Protein AF-A0A4W6CMM7-F1 (afdb_monomer)

Foldseek 3Di:
DPPVVVVVVVVVVQVVCQVVLHQQPDWDDDPNDIGRHHLVVVLVVDVVSVCVPVVVQQQPQPQADPPPRDTDSDPVVSVVVCCVVVPDQPFDCDPVVNDTDGD

Secondary structure (DSSP, 8-state):
--HHHHHHHHHHHHHHHHHTTTT--EEEEETTEEEEE-HHHHHHH-HHHHHHHTSHHHHS--EE-TTT--EESSHHHHHHHHHHHH----EEEETTTTEEEE-

InterPro domains:
  IPR000210 BTB/POZ domain [PF00651] (14-58)
  IPR000210 BTB/POZ domain [PS50097] (24-53)
  IPR011333 SKP1/BTB/POZ domain superfamily [G3DSA:3.30.710.10] (1-88)
  IPR011333 SKP1/BTB/POZ domain superfamily [SSF54695] (2-61)
  IPR013087 Zinc finger C2H2-type [PF00096] (63-85)
  IPR013087 Zinc finger C2H2-type [PS00028] (65-85)
  IPR013087 Zinc finger C2H2-type [PS50157] (63-90)
  IPR013087 Zinc finger C2H2-type [SM00355] (63-85)
  IPR036236 Zinc finger C2H2 superfamily [SSF57667] (47-92)
  IPR050457 Zinc finger and BTB domain-containing [PTHR46105] (1-55)

Radius of gyration: 24.43 Å; Cα contacts (8 Å, |Δi|>4): 107; chains: 1; bounding box: 45×39×65 Å

Mean predicted aligned error: 13.53 Å

Organism: Lates calcarifer (NCBI:txid8187)

Nearest PDB structures (foldseek):
  2q81-assembly1_B  TM=8.363E-01  e=5.684E-05  Homo sapiens
  7t58-assembly1_B  TM=5.984E-01  e=1.097E-05  Homo sapiens
  7azx-assembly1_A  TM=5.760E-01  e=1.898E-05  Homo sapiens
  2q81-assembly1_A  TM=5.531E-01  e=1.655E-05  Homo sapiens
  7t58-assembly1_A  TM=5.750E-01  e=6.519E-05  Homo sapiens

pLDDT: mean 80.24, std 12.68, range [49.72, 94.88]

Solvent-accessible surface area (backbone atoms only — not comparable to full-atom values): 6177 Å² total; per-residue (Å²): 144,61,71,76,56,53,58,51,53,52,52,52,52,51,50,53,34,40,77,74,53,53,79,39,80,40,71,51,72,60,86,96,45,77,39,68,33,41,57,69,61,48,24,74,78,30,72,68,41,28,35,58,69,73,40,41,79,63,54,39,55,79,38,60,38,91,88,78,65,53,63,23,47,47,68,66,60,41,57,57,55,47,39,79,76,67,49,80,76,51,61,45,78,38,86,90,70,81,43,78,42,77,101

Sequence (103 aa):
MELANHGLILLQQLNAQREFGFLCDCTVAIGDVFFKAHKAVLAAFSNYFRMLFIHQDRYKRNYECSTCGRKFIQKSHWREHMYIHTGKPFKCYDPSLQSFALC

Structure (mmCIF, N/CA/C/O backbone):
data_AF-A0A4W6CMM7-F1
#
_entry.id   AF-A0A4W6CMM7-F1
#
loop_
_atom_site.group_PDB
_atom_site.id
_atom_site.type_symbol
_atom_site.label_atom_id
_atom_site.label_alt_id
_atom_site.label_comp_id
_atom_site.label_asym_id
_atom_site.label_entity_id
_atom_site.label_seq_id
_atom_site.pdbx_PDB_ins_code
_atom_site.Cartn_x
_atom_site.Cartn_y
_atom_site.Cartn_z
_atom_site.occupancy
_atom_site.B_iso_or_equiv
_atom_site.auth_seq_id
_atom_site.auth_comp_id
_atom_site.auth_asym_id
_atom_site.auth_atom_id
_atom_site.pdbx_PDB_model_num
ATOM 1 N N . MET A 1 1 ? 14.850 29.137 -15.697 1.00 49.72 1 MET A N 1
ATOM 2 C CA . MET A 1 1 ? 14.194 28.168 -16.603 1.00 49.72 1 MET A CA 1
ATOM 3 C C . MET A 1 1 ? 15.015 26.873 -16.631 1.00 49.72 1 MET A C 1
ATOM 5 O O . MET A 1 1 ? 15.495 26.484 -17.678 1.00 49.72 1 MET A O 1
ATOM 9 N N . GLU A 1 2 ? 15.227 26.223 -15.478 1.00 57.97 2 GLU A N 1
ATOM 10 C CA . GLU A 1 2 ? 16.065 25.000 -15.382 1.00 57.97 2 GLU A CA 1
ATOM 11 C C . GLU A 1 2 ? 15.452 23.905 -14.488 1.00 57.97 2 GLU A C 1
ATOM 13 O O . GLU A 1 2 ? 15.798 22.735 -14.614 1.00 57.97 2 GLU A O 1
ATOM 18 N N . LEU A 1 3 ? 14.467 24.240 -13.643 1.00 57.81 3 LEU A N 1
ATOM 19 C CA . LEU A 1 3 ? 13.827 23.269 -12.746 1.00 57.81 3 LEU A CA 1
ATOM 20 C C . LEU A 1 3 ? 12.976 22.217 -13.481 1.00 57.81 3 LEU A C 1
ATOM 22 O O . LEU A 1 3 ? 12.896 21.074 -13.035 1.00 57.81 3 LEU A O 1
ATOM 26 N N . ALA A 1 4 ? 12.357 22.584 -14.609 1.00 62.47 4 ALA A N 1
ATOM 27 C CA . ALA A 1 4 ? 11.463 21.695 -15.358 1.00 62.47 4 ALA A CA 1
ATOM 28 C C . ALA A 1 4 ? 12.201 20.497 -15.986 1.00 62.47 4 ALA A C 1
ATOM 30 O O . ALA A 1 4 ? 11.642 19.407 -16.081 1.00 62.47 4 ALA A O 1
ATOM 31 N N . ASN A 1 5 ? 13.475 20.674 -16.349 1.00 73.31 5 ASN A N 1
ATOM 32 C CA . ASN A 1 5 ? 14.273 19.633 -17.001 1.00 73.31 5 ASN A CA 1
ATOM 33 C C . ASN A 1 5 ? 14.858 18.636 -15.994 1.00 73.31 5 ASN A C 1
ATOM 35 O O . ASN A 1 5 ? 14.971 17.451 -16.296 1.00 73.31 5 ASN A O 1
ATOM 39 N N . HIS A 1 6 ? 15.175 19.084 -14.777 1.00 79.50 6 HIS A N 1
ATOM 40 C CA . HIS A 1 6 ? 15.768 18.224 -13.753 1.00 79.50 6 HIS A CA 1
ATOM 41 C C . HIS A 1 6 ? 14.827 17.085 -13.330 1.00 79.50 6 HIS A C 1
ATOM 43 O O . HIS A 1 6 ? 15.241 15.930 -13.253 1.00 79.50 6 HIS A O 1
ATOM 49 N N . GLY A 1 7 ? 13.539 17.386 -13.125 1.00 81.75 7 GLY A N 1
ATOM 50 C CA . GLY A 1 7 ? 12.539 16.368 -12.789 1.00 81.75 7 GLY A CA 1
ATOM 51 C C . GLY A 1 7 ? 12.377 15.311 -13.885 1.00 81.75 7 GLY A C 1
ATOM 52 O O . GLY A 1 7 ? 12.296 14.122 -13.585 1.00 81.75 7 GLY A O 1
ATOM 53 N N . LEU A 1 8 ? 12.397 15.727 -15.155 1.00 84.38 8 LEU A N 1
ATOM 54 C CA . LEU A 1 8 ? 12.296 14.816 -16.296 1.00 84.38 8 LEU A CA 1
ATOM 55 C C . LEU A 1 8 ? 13.508 13.880 -16.390 1.00 84.38 8 LEU A C 1
ATOM 57 O O . LEU A 1 8 ? 13.336 12.676 -16.568 1.00 84.38 8 LEU A O 1
ATOM 61 N N . ILE A 1 9 ? 14.718 14.418 -16.222 1.00 87.62 9 ILE A N 1
ATOM 62 C CA . ILE A 1 9 ? 15.964 13.640 -16.260 1.00 87.62 9 ILE A CA 1
ATOM 63 C C . ILE A 1 9 ? 15.981 12.598 -15.136 1.00 87.62 9 ILE A C 1
ATOM 65 O O . ILE A 1 9 ? 16.277 11.430 -15.386 1.00 87.62 9 ILE A O 1
ATOM 69 N N . LEU A 1 10 ? 15.600 12.985 -13.916 1.00 85.06 10 LEU A N 1
ATOM 70 C CA . LEU A 1 10 ? 15.504 12.054 -12.789 1.00 85.06 10 LEU A CA 1
ATOM 71 C C . LEU A 1 10 ? 14.510 10.921 -13.067 1.00 85.06 10 LEU A C 1
ATOM 73 O O . LEU A 1 10 ? 14.809 9.757 -12.807 1.00 85.06 10 LEU A O 1
ATOM 77 N N . LEU A 1 11 ? 13.337 11.237 -13.623 1.00 82.00 11 LEU A N 1
ATOM 78 C CA . LEU A 1 11 ? 12.338 10.225 -13.973 1.00 82.00 11 LEU A CA 1
ATOM 79 C C . LEU A 1 11 ? 12.835 9.278 -15.074 1.00 82.00 11 LEU A C 1
ATOM 81 O O . LEU A 1 11 ? 12.602 8.074 -14.985 1.00 82.00 11 LEU A O 1
ATOM 85 N N . GLN A 1 12 ? 13.553 9.788 -16.079 1.00 87.06 12 GLN A N 1
ATOM 86 C CA . GLN A 1 12 ? 14.180 8.960 -17.116 1.00 87.06 12 GLN A CA 1
ATOM 87 C C . GLN A 1 12 ? 15.235 8.015 -16.526 1.00 87.06 12 GLN A C 1
ATOM 89 O O . GLN A 1 12 ? 15.239 6.827 -16.844 1.00 87.06 12 GLN A O 1
ATOM 94 N N . GLN A 1 13 ? 16.082 8.510 -15.620 1.00 87.75 13 GLN A N 1
ATOM 95 C CA . GLN A 1 13 ? 17.086 7.695 -14.934 1.00 87.75 13 GLN A CA 1
ATOM 96 C C . GLN A 1 13 ? 16.449 6.600 -14.070 1.00 87.75 13 GLN A C 1
ATOM 98 O O . GLN A 1 13 ? 16.863 5.443 -14.137 1.00 87.75 13 GLN A O 1
ATOM 103 N N . LEU A 1 14 ? 15.413 6.937 -13.297 1.00 84.12 14 LEU A N 1
ATOM 104 C CA . LEU A 1 14 ? 14.675 5.969 -12.483 1.00 84.12 14 LEU A CA 1
ATOM 105 C C . LEU A 1 14 ? 13.988 4.906 -13.352 1.00 84.12 14 LEU A C 1
ATOM 107 O O . LEU A 1 14 ? 14.014 3.725 -13.010 1.00 84.12 14 LEU A O 1
ATOM 111 N N . ASN A 1 15 ? 13.425 5.290 -14.501 1.00 85.19 15 ASN A N 1
ATOM 112 C CA . ASN A 1 15 ? 12.841 4.335 -15.444 1.00 85.19 15 ASN A CA 1
ATOM 113 C C . ASN A 1 15 ? 13.885 3.368 -16.014 1.00 85.19 15 ASN A C 1
ATOM 115 O O . ASN A 1 15 ? 13.635 2.164 -16.020 1.00 85.19 15 ASN A O 1
ATOM 119 N N . ALA A 1 16 ? 15.060 3.861 -16.411 1.00 87.44 16 ALA A N 1
ATOM 120 C CA . ALA A 1 16 ? 16.149 3.001 -16.867 1.00 87.44 16 ALA A CA 1
ATOM 121 C C . ALA A 1 16 ? 16.584 2.025 -15.759 1.00 87.44 16 ALA A C 1
ATOM 123 O O . ALA A 1 16 ? 16.653 0.817 -15.977 1.00 87.44 16 ALA A O 1
ATOM 124 N N . GLN A 1 17 ? 16.786 2.514 -14.529 1.00 87.12 17 GLN A N 1
ATOM 125 C CA . GLN A 1 17 ? 17.104 1.659 -13.378 1.00 87.12 17 GLN A CA 1
ATOM 126 C C . GLN A 1 17 ? 16.042 0.577 -13.147 1.00 87.12 17 GLN A C 1
ATOM 128 O O . GLN A 1 17 ? 16.389 -0.564 -12.839 1.00 87.12 17 GLN A O 1
ATOM 133 N N . ARG A 1 18 ? 14.759 0.913 -13.326 1.00 86.06 18 ARG A N 1
ATOM 134 C CA . ARG A 1 18 ? 13.646 -0.030 -13.184 1.00 86.06 18 ARG A CA 1
ATOM 135 C C . ARG A 1 18 ? 13.708 -1.164 -14.206 1.00 86.06 18 ARG A C 1
ATOM 137 O O . ARG A 1 18 ? 13.515 -2.317 -13.824 1.00 86.06 18 ARG A O 1
ATOM 144 N N . GLU A 1 19 ? 13.983 -0.858 -15.472 1.00 84.25 19 GLU A N 1
ATOM 145 C CA . GLU A 1 19 ? 14.079 -1.857 -16.551 1.00 84.25 19 GLU A CA 1
ATOM 146 C C . GLU A 1 19 ? 15.207 -2.863 -16.303 1.00 84.25 19 GLU A C 1
ATOM 148 O O . GLU A 1 19 ? 15.012 -4.069 -16.450 1.00 84.25 19 GLU A O 1
ATOM 153 N N . PHE A 1 20 ? 16.349 -2.388 -15.803 1.00 83.06 20 PHE A N 1
ATOM 154 C CA . PHE A 1 20 ? 17.466 -3.248 -15.406 1.00 83.06 20 PHE A CA 1
ATOM 155 C C . PHE A 1 20 ? 17.287 -3.898 -14.019 1.00 83.06 20 PHE A C 1
ATOM 157 O O . PHE A 1 20 ? 18.108 -4.711 -13.601 1.00 83.06 20 PHE A O 1
ATOM 164 N N . GLY A 1 21 ? 16.211 -3.577 -13.290 1.00 77.88 21 GLY A N 1
ATOM 165 C CA . GLY A 1 21 ? 15.922 -4.117 -11.959 1.00 77.88 21 GLY A CA 1
ATOM 166 C C . GLY A 1 21 ? 16.812 -3.579 -10.834 1.00 77.88 21 GLY A C 1
ATOM 167 O O . GLY A 1 21 ? 16.797 -4.135 -9.736 1.00 77.88 21 GLY A O 1
ATOM 168 N N . PHE A 1 22 ? 17.563 -2.503 -11.067 1.00 78.00 22 PHE A N 1
ATOM 169 C CA . PHE A 1 22 ? 18.399 -1.881 -10.046 1.00 78.00 22 PHE A CA 1
ATOM 170 C C . PHE A 1 22 ? 17.547 -1.136 -9.020 1.00 78.00 22 PHE A C 1
ATOM 172 O O . PHE A 1 22 ? 16.653 -0.361 -9.371 1.00 78.00 22 PHE A O 1
ATOM 179 N N . LEU A 1 23 ? 17.845 -1.371 -7.737 1.00 76.75 23 LEU A N 1
ATOM 180 C CA . LEU A 1 23 ? 17.197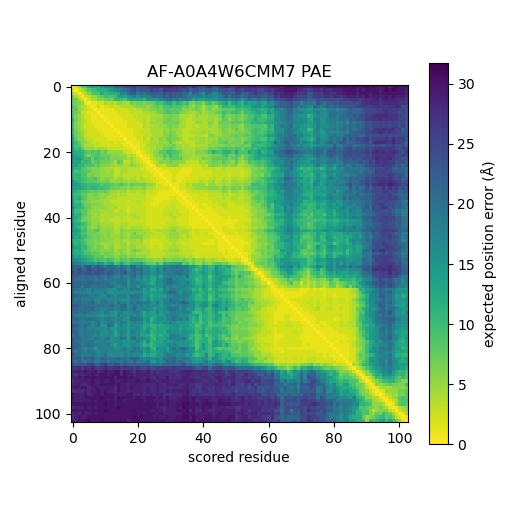 -0.734 -6.580 1.00 76.75 23 LEU A CA 1
ATOM 181 C C . LEU A 1 23 ? 15.667 -0.932 -6.509 1.00 76.75 23 LEU A C 1
ATOM 183 O O . LEU A 1 23 ? 15.004 -0.294 -5.694 1.00 76.75 23 LEU A O 1
ATOM 187 N N . CYS A 1 24 ? 15.100 -1.821 -7.332 1.00 83.06 24 CYS A N 1
ATOM 188 C CA . CYS A 1 24 ? 13.690 -2.194 -7.283 1.00 83.06 24 CYS A CA 1
ATOM 189 C C . CYS A 1 24 ? 13.447 -3.118 -6.092 1.00 83.06 24 CYS A C 1
ATOM 191 O O . CYS A 1 24 ? 13.559 -4.338 -6.190 1.00 83.06 24 CYS A O 1
ATOM 193 N N . ASP A 1 25 ? 13.133 -2.525 -4.951 1.00 86.12 25 ASP A N 1
ATOM 194 C CA . ASP A 1 25 ? 12.997 -3.208 -3.671 1.00 86.12 25 ASP A CA 1
ATOM 195 C C . ASP A 1 25 ? 11.550 -3.633 -3.360 1.00 86.12 25 ASP A C 1
ATOM 197 O O . ASP A 1 25 ? 11.264 -4.123 -2.261 1.00 86.12 25 ASP A O 1
ATOM 201 N N . CYS A 1 26 ? 10.633 -3.463 -4.319 1.00 88.94 26 CYS A N 1
ATOM 202 C CA . CYS A 1 26 ? 9.293 -4.042 -4.298 1.00 88.94 26 CYS A CA 1
ATOM 203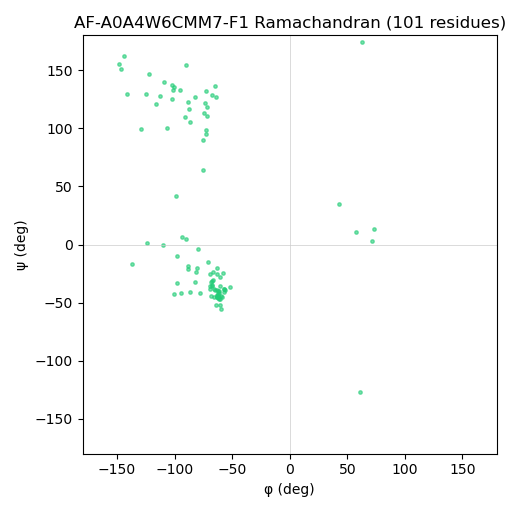 C C . CYS A 1 26 ? 8.806 -4.454 -5.698 1.00 88.94 26 CYS A C 1
ATOM 205 O O . CYS A 1 26 ? 9.325 -4.018 -6.726 1.00 88.94 26 CYS A O 1
ATOM 207 N N . THR A 1 27 ? 7.782 -5.309 -5.724 1.00 91.50 27 THR A N 1
ATOM 208 C CA . THR A 1 27 ? 7.026 -5.663 -6.931 1.00 91.50 27 THR A CA 1
ATOM 209 C C . THR A 1 27 ? 5.550 -5.387 -6.676 1.00 91.50 27 THR A C 1
ATOM 211 O O . THR A 1 27 ? 5.013 -5.801 -5.650 1.00 91.50 27 THR A O 1
ATOM 214 N N . VAL A 1 28 ? 4.905 -4.670 -7.591 1.00 90.06 28 VAL A N 1
ATOM 215 C CA . VAL A 1 28 ? 3.472 -4.366 -7.546 1.00 90.06 28 VAL A CA 1
ATOM 216 C C . VAL A 1 28 ? 2.758 -5.293 -8.518 1.00 90.06 28 VAL A C 1
ATOM 218 O O . VAL A 1 28 ? 3.112 -5.334 -9.694 1.00 90.06 28 VAL A O 1
ATOM 221 N N . ALA A 1 29 ? 1.765 -6.028 -8.028 1.00 94.12 29 ALA A N 1
ATOM 222 C CA . ALA A 1 29 ? 0.898 -6.854 -8.858 1.00 94.12 29 ALA A CA 1
ATOM 223 C C . ALA A 1 29 ? -0.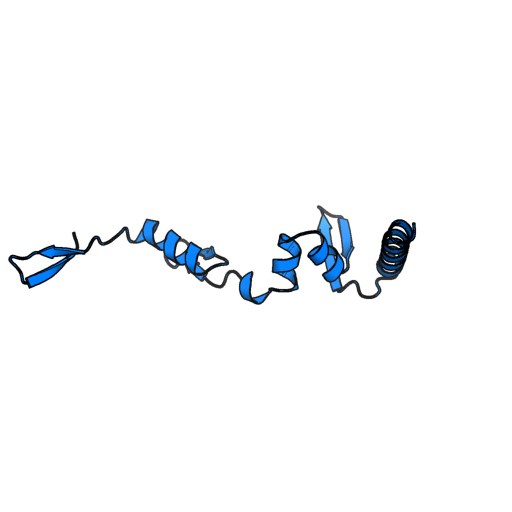385 -6.087 -9.204 1.00 94.12 29 ALA A C 1
ATOM 225 O O . ALA A 1 29 ? -1.012 -5.497 -8.320 1.00 94.12 29 ALA A O 1
ATOM 226 N N . ILE A 1 30 ? -0.772 -6.098 -10.478 1.00 91.94 30 ILE A N 1
ATOM 227 C CA . ILE A 1 30 ? -2.041 -5.554 -10.973 1.00 91.94 30 ILE A CA 1
ATOM 228 C C . ILE A 1 30 ? -2.690 -6.647 -11.823 1.00 91.94 30 ILE A C 1
ATOM 230 O O . ILE A 1 30 ? -2.296 -6.867 -12.968 1.00 91.94 30 ILE A O 1
ATOM 234 N N . GLY A 1 31 ? -3.650 -7.367 -11.235 1.00 94.19 31 GLY A N 1
ATOM 235 C CA . GLY A 1 31 ? -4.124 -8.630 -11.805 1.00 94.19 31 GLY A CA 1
ATOM 236 C C . GLY A 1 31 ? -2.972 -9.635 -11.889 1.00 94.19 31 GLY A C 1
ATOM 237 O O . GLY A 1 31 ? -2.258 -9.824 -10.905 1.00 94.19 31 GLY A O 1
ATOM 238 N N . ASP A 1 32 ? -2.757 -10.201 -13.076 1.00 94.88 32 ASP A N 1
ATOM 239 C CA . ASP A 1 32 ? -1.687 -11.174 -13.345 1.00 94.88 32 ASP A CA 1
ATOM 240 C C . ASP A 1 32 ? -0.362 -10.532 -13.804 1.00 94.88 32 ASP A C 1
ATOM 242 O O . ASP A 1 32 ? 0.591 -11.229 -14.154 1.00 94.88 32 ASP A O 1
ATOM 246 N N . VAL A 1 33 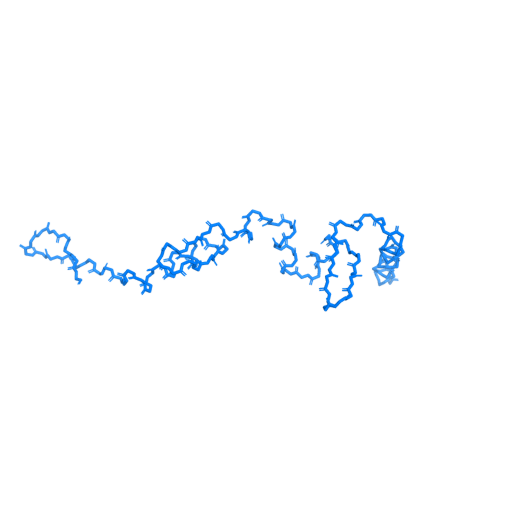? -0.279 -9.196 -13.826 1.00 94.88 33 VAL A N 1
ATOM 247 C CA . VAL A 1 33 ? 0.910 -8.466 -14.286 1.00 94.88 33 VAL A CA 1
ATOM 248 C C . VAL A 1 33 ? 1.724 -7.959 -13.101 1.00 94.88 33 VAL A C 1
ATOM 250 O O . VAL A 1 33 ? 1.190 -7.336 -12.182 1.00 94.88 33 VAL A O 1
ATOM 253 N N . PHE A 1 34 ? 3.040 -8.174 -13.150 1.00 90.94 34 PHE A N 1
ATOM 254 C CA . PHE A 1 34 ? 3.979 -7.806 -12.093 1.00 90.94 34 PHE A CA 1
ATOM 255 C C . PHE A 1 34 ? 4.929 -6.700 -12.553 1.00 90.94 34 PHE A C 1
ATOM 257 O O . PHE A 1 34 ? 5.618 -6.833 -13.563 1.00 90.94 34 PHE A O 1
ATOM 264 N N . PHE A 1 35 ? 5.015 -5.626 -11.772 1.00 90.38 35 PHE A N 1
ATOM 265 C CA . PHE A 1 35 ? 5.869 -4.475 -12.049 1.00 90.38 35 PHE A CA 1
ATOM 266 C C . PHE A 1 35 ? 6.926 -4.326 -10.962 1.00 90.38 35 PHE A C 1
ATOM 268 O O . PHE A 1 35 ? 6.595 -4.115 -9.794 1.00 90.38 35 PHE A O 1
ATOM 275 N N . LYS A 1 36 ? 8.205 -4.379 -11.340 1.00 91.00 36 LYS A N 1
ATOM 276 C CA . LYS A 1 36 ? 9.296 -3.965 -10.449 1.00 91.00 36 LYS A CA 1
ATOM 277 C C . LYS A 1 36 ? 9.178 -2.468 -10.175 1.00 91.00 36 LYS A C 1
ATOM 279 O O . LYS A 1 36 ? 8.918 -1.691 -11.094 1.00 91.00 36 LYS A O 1
ATOM 284 N N . ALA A 1 37 ? 9.362 -2.060 -8.926 1.00 90.12 37 ALA A N 1
ATOM 285 C CA . ALA A 1 37 ? 9.242 -0.664 -8.534 1.00 90.12 37 ALA A CA 1
ATOM 286 C C . ALA A 1 37 ? 10.185 -0.306 -7.383 1.00 90.12 37 ALA A C 1
ATOM 288 O O . ALA A 1 37 ? 10.564 -1.149 -6.567 1.00 90.12 37 ALA A O 1
ATOM 289 N N . HIS A 1 38 ? 10.522 0.979 -7.301 1.00 88.69 38 HIS A N 1
ATOM 290 C CA . HIS A 1 38 ? 11.256 1.565 -6.183 1.00 88.69 38 HIS A CA 1
ATOM 291 C C . HIS A 1 38 ? 10.268 2.016 -5.101 1.00 88.69 38 HIS A C 1
ATOM 293 O O . HIS A 1 38 ? 9.410 2.868 -5.360 1.00 88.69 38 HIS A O 1
ATOM 299 N N . LYS A 1 39 ? 10.398 1.516 -3.867 1.00 88.44 39 LYS A N 1
ATOM 300 C CA . LYS A 1 39 ? 9.530 1.924 -2.747 1.00 88.44 39 LYS A CA 1
ATOM 301 C C . LYS A 1 39 ? 9.578 3.426 -2.500 1.00 88.44 39 LYS A C 1
ATOM 303 O O . LYS A 1 39 ? 8.541 4.018 -2.222 1.00 88.44 39 LYS A O 1
ATOM 308 N N . ALA A 1 40 ? 10.754 4.044 -2.624 1.00 86.81 40 ALA A N 1
ATOM 309 C CA . ALA A 1 40 ? 10.930 5.484 -2.429 1.00 86.81 40 ALA A CA 1
ATOM 310 C C . ALA A 1 40 ? 10.115 6.308 -3.438 1.00 86.81 40 ALA A C 1
ATOM 312 O O . ALA A 1 40 ? 9.460 7.275 -3.057 1.00 86.81 40 ALA A O 1
ATOM 313 N N . VAL A 1 41 ? 10.097 5.878 -4.703 1.00 87.75 41 VAL A N 1
ATOM 314 C CA . VAL A 1 41 ? 9.302 6.508 -5.764 1.00 87.75 41 VAL A CA 1
ATOM 315 C C . VAL A 1 41 ? 7.818 6.370 -5.428 1.00 87.75 41 VAL A C 1
ATOM 317 O O . VAL A 1 41 ? 7.122 7.374 -5.320 1.00 87.75 41 VAL A O 1
ATOM 320 N N . LEU A 1 42 ? 7.340 5.155 -5.136 1.00 89.81 42 LEU A N 1
ATOM 321 C CA . LEU A 1 42 ? 5.942 4.931 -4.743 1.00 89.81 42 LEU A CA 1
ATOM 322 C C . LEU A 1 42 ? 5.536 5.752 -3.505 1.00 89.81 42 LEU A C 1
ATOM 324 O O . LEU A 1 42 ? 4.450 6.333 -3.470 1.00 89.81 42 LEU A O 1
ATOM 328 N N . ALA A 1 43 ? 6.417 5.842 -2.508 1.00 89.38 43 ALA A N 1
ATOM 329 C CA . ALA A 1 43 ? 6.207 6.611 -1.287 1.00 89.38 43 ALA A CA 1
ATOM 330 C C . ALA A 1 43 ? 6.166 8.130 -1.514 1.00 89.38 43 ALA A C 1
ATOM 332 O O . ALA A 1 43 ? 5.449 8.825 -0.795 1.00 89.38 43 ALA A O 1
ATOM 333 N N . ALA A 1 44 ? 6.899 8.653 -2.498 1.00 88.06 44 ALA A N 1
ATOM 334 C CA . ALA A 1 44 ? 6.852 10.070 -2.848 1.00 88.06 44 ALA A CA 1
ATOM 335 C C . ALA A 1 44 ? 5.504 10.463 -3.480 1.00 88.06 44 ALA A C 1
ATOM 337 O O . ALA A 1 44 ? 5.000 11.552 -3.215 1.00 88.06 44 ALA A O 1
ATOM 338 N N . PHE A 1 45 ? 4.896 9.567 -4.267 1.00 88.31 45 PHE A N 1
ATOM 339 C CA . PHE A 1 45 ? 3.655 9.857 -4.998 1.00 88.31 45 PHE A CA 1
ATOM 340 C C . PHE A 1 45 ? 2.369 9.568 -4.221 1.00 88.31 45 PHE A C 1
ATOM 342 O O . PHE A 1 45 ? 1.319 10.110 -4.557 1.00 88.31 45 PHE A O 1
ATOM 349 N N . SER A 1 46 ? 2.409 8.721 -3.189 1.00 88.44 46 SER A N 1
ATOM 350 C CA . SER A 1 46 ? 1.207 8.359 -2.438 1.00 88.44 46 SER A CA 1
ATOM 351 C C . SER A 1 46 ? 1.468 8.247 -0.949 1.00 88.44 46 SER A C 1
ATOM 353 O O . SER A 1 46 ? 2.326 7.485 -0.499 1.00 88.44 46 SER A O 1
ATOM 355 N N . ASN A 1 47 ? 0.631 8.920 -0.155 1.00 84.50 47 ASN A N 1
ATOM 356 C CA . ASN A 1 47 ? 0.662 8.767 1.294 1.00 84.50 47 ASN A CA 1
ATOM 357 C C . ASN A 1 47 ? 0.369 7.320 1.725 1.00 84.50 47 ASN A C 1
ATOM 359 O O . ASN A 1 47 ? 0.885 6.886 2.749 1.00 84.50 47 ASN A O 1
ATOM 363 N N . TYR A 1 48 ? -0.396 6.556 0.935 1.00 84.56 48 TYR A N 1
ATOM 364 C CA . TYR A 1 48 ? -0.608 5.130 1.185 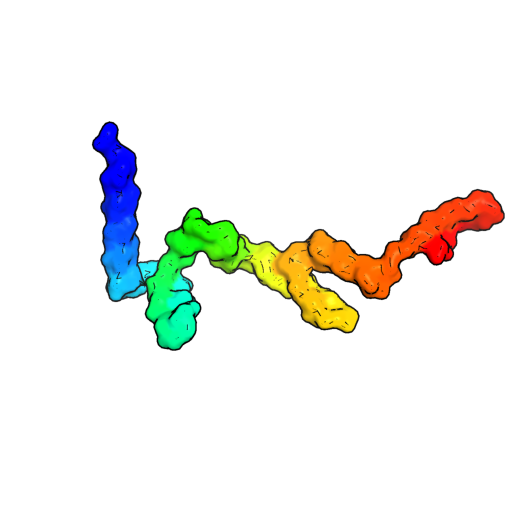1.00 84.56 48 TYR A CA 1
ATOM 365 C C . TYR A 1 48 ? 0.720 4.362 1.160 1.00 84.56 48 TYR A C 1
ATOM 367 O O . TYR A 1 48 ? 1.087 3.737 2.154 1.00 84.56 48 TYR A O 1
ATOM 375 N N . PHE A 1 49 ? 1.485 4.476 0.070 1.00 88.19 49 PHE A N 1
ATOM 376 C CA . PHE A 1 49 ? 2.778 3.799 -0.062 1.00 88.19 49 PHE A CA 1
ATOM 377 C C . PHE A 1 49 ? 3.823 4.351 0.907 1.00 88.19 49 PHE A C 1
ATOM 379 O O . PHE A 1 49 ? 4.610 3.588 1.461 1.00 88.19 49 PHE A O 1
ATOM 386 N N . ARG A 1 50 ? 3.792 5.658 1.190 1.00 87.50 50 ARG A N 1
ATOM 387 C CA . ARG A 1 50 ? 4.653 6.279 2.202 1.00 87.50 50 ARG A CA 1
ATOM 388 C C . ARG A 1 50 ? 4.443 5.659 3.576 1.00 87.50 50 ARG A C 1
ATOM 390 O O . ARG A 1 50 ? 5.409 5.347 4.268 1.00 87.50 50 ARG A O 1
ATOM 397 N N . MET A 1 51 ? 3.184 5.467 3.965 1.00 82.25 51 MET A N 1
ATOM 398 C CA . MET A 1 51 ? 2.845 4.826 5.233 1.00 82.25 51 MET A CA 1
ATOM 399 C C . MET A 1 51 ? 3.197 3.339 5.230 1.00 82.25 51 MET A C 1
ATOM 401 O O . MET A 1 51 ? 3.697 2.840 6.231 1.00 82.25 51 MET A O 1
ATOM 405 N N . LEU A 1 52 ? 2.987 2.652 4.106 1.00 83.12 52 LEU A N 1
ATOM 406 C CA . LEU A 1 52 ? 3.248 1.221 3.974 1.00 83.12 52 LEU A CA 1
ATOM 407 C C . LEU A 1 52 ? 4.745 0.873 4.031 1.00 83.12 52 LEU A C 1
ATOM 409 O O . LEU A 1 52 ? 5.117 -0.092 4.693 1.00 83.12 52 LEU A O 1
ATOM 413 N N . PHE A 1 53 ? 5.592 1.635 3.336 1.00 83.94 53 PHE A N 1
ATOM 414 C CA . PHE A 1 53 ? 7.004 1.292 3.138 1.00 83.94 53 PHE A CA 1
ATOM 415 C C . PHE A 1 53 ? 7.966 1.989 4.099 1.00 83.94 53 PHE A C 1
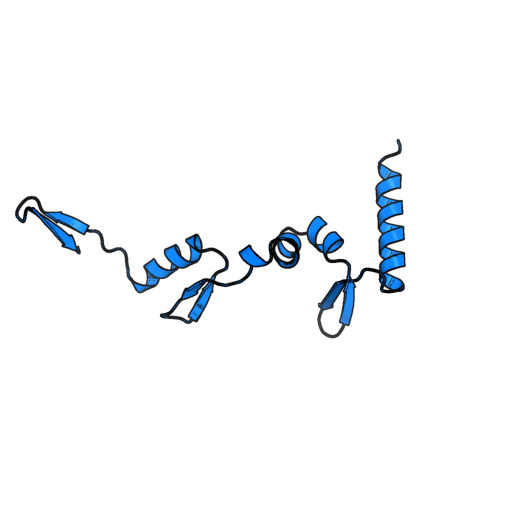ATOM 417 O O . PHE A 1 53 ? 8.982 1.401 4.452 1.00 83.94 53 PHE A O 1
ATOM 424 N N . ILE A 1 54 ? 7.673 3.227 4.509 1.00 78.69 54 ILE A N 1
ATOM 425 C CA . ILE A 1 54 ? 8.577 4.025 5.354 1.00 78.69 54 ILE A CA 1
ATOM 426 C C . ILE A 1 54 ? 8.118 3.992 6.814 1.00 78.69 54 ILE A C 1
ATOM 428 O O . ILE A 1 54 ? 8.925 3.800 7.717 1.00 78.69 54 ILE A O 1
ATOM 432 N N . HIS A 1 55 ? 6.811 4.122 7.063 1.00 72.44 55 HIS A N 1
ATOM 433 C CA . HIS A 1 55 ? 6.233 4.112 8.418 1.00 72.44 55 HIS A CA 1
ATOM 434 C C . HIS A 1 55 ? 5.661 2.739 8.792 1.00 72.44 55 HIS A C 1
ATOM 436 O O . HIS A 1 55 ? 4.587 2.647 9.389 1.00 72.44 55 HIS A O 1
ATOM 442 N N . GLN A 1 56 ? 6.383 1.672 8.436 1.00 63.81 56 GLN A N 1
ATOM 443 C CA . GLN A 1 56 ? 5.935 0.278 8.526 1.00 63.81 56 GLN A CA 1
ATOM 444 C C . GLN A 1 56 ? 5.391 -0.108 9.918 1.00 63.81 56 GLN A C 1
ATOM 446 O O . GLN A 1 56 ? 4.394 -0.825 10.005 1.00 63.81 56 GLN A O 1
ATOM 451 N N . ASP A 1 57 ? 5.969 0.418 11.004 1.00 61.44 57 ASP A N 1
ATOM 452 C CA . ASP A 1 57 ? 5.501 0.161 12.376 1.00 61.44 57 ASP A CA 1
ATOM 453 C C . ASP A 1 57 ? 4.118 0.772 12.668 1.00 61.44 57 ASP A C 1
ATOM 455 O O . ASP A 1 57 ? 3.277 0.160 13.325 1.00 61.44 57 ASP A O 1
ATOM 459 N N . ARG A 1 58 ? 3.827 1.946 12.091 1.00 61.91 58 ARG A N 1
ATOM 460 C CA . ARG A 1 58 ? 2.532 2.616 12.257 1.00 61.91 58 ARG A CA 1
ATOM 461 C C . ARG A 1 58 ? 1.436 2.071 11.358 1.00 61.91 58 ARG A C 1
ATOM 463 O O . ARG A 1 58 ? 0.286 2.348 11.666 1.00 61.91 58 ARG A O 1
ATOM 470 N N . TYR A 1 59 ? 1.753 1.381 10.255 1.00 64.31 59 TYR A N 1
ATOM 471 C CA . TYR A 1 59 ? 0.758 0.800 9.335 1.00 64.31 59 TYR A CA 1
ATOM 472 C C . TYR A 1 59 ? 0.493 -0.695 9.583 1.00 64.31 59 TYR A C 1
ATOM 474 O O . TYR A 1 59 ? -0.469 -1.268 9.061 1.00 64.31 59 TYR A O 1
ATOM 482 N N . LYS A 1 60 ? 1.301 -1.345 10.426 1.00 69.25 60 LYS A N 1
ATOM 483 C CA . LYS A 1 60 ? 1.024 -2.704 10.890 1.00 69.25 60 LYS A CA 1
ATOM 484 C C . LYS A 1 60 ? -0.268 -2.689 11.710 1.00 69.25 60 LYS A C 1
ATOM 486 O O . LYS A 1 60 ? -0.417 -1.899 12.640 1.00 69.25 60 LYS A O 1
ATOM 491 N N . ARG A 1 61 ? -1.233 -3.549 11.358 1.00 73.75 61 ARG A N 1
ATOM 492 C CA . ARG A 1 61 ? -2.526 -3.647 12.061 1.00 73.75 61 ARG A CA 1
ATOM 493 C C . ARG A 1 61 ? -2.367 -4.363 13.406 1.00 73.75 61 ARG A C 1
ATOM 495 O O . ARG A 1 61 ? -2.881 -5.460 13.594 1.00 73.75 61 ARG A O 1
ATOM 502 N N . ASN A 1 62 ? -1.608 -3.748 14.308 1.00 81.38 62 ASN A N 1
ATOM 503 C CA . ASN A 1 62 ? -1.239 -4.290 15.614 1.00 81.38 62 ASN A CA 1
ATOM 504 C C . ASN A 1 62 ? -2.419 -4.337 16.594 1.00 81.38 62 ASN A C 1
ATOM 506 O O . ASN A 1 62 ? -2.326 -4.992 17.627 1.00 81.38 62 ASN A O 1
ATOM 510 N N . TYR A 1 63 ? -3.515 -3.636 16.296 1.00 88.81 63 TYR A N 1
ATOM 511 C CA . TYR A 1 63 ? -4.660 -3.529 17.192 1.00 88.81 63 TYR A CA 1
ATOM 512 C C . TYR A 1 63 ? -5.819 -4.371 16.667 1.00 88.81 63 TYR A C 1
ATOM 514 O O . TYR A 1 63 ? -6.528 -3.962 15.752 1.00 88.81 63 TYR A O 1
ATOM 522 N N . GLU A 1 64 ? -6.006 -5.557 17.230 1.00 93.00 64 GLU A N 1
ATOM 523 C CA . GLU A 1 64 ? -7.084 -6.477 16.870 1.00 93.00 64 GLU A CA 1
ATOM 524 C C . GLU A 1 64 ? -8.221 -6.398 17.891 1.00 93.00 64 GLU A C 1
ATOM 526 O O . GLU A 1 64 ? -7.998 -6.325 19.100 1.00 93.00 64 GLU A O 1
ATOM 531 N N . CYS A 1 65 ? -9.460 -6.355 17.409 1.00 92.81 65 CYS A N 1
ATOM 532 C CA . CYS A 1 65 ? -10.629 -6.484 18.260 1.00 92.81 65 CYS A CA 1
ATOM 533 C C . CYS A 1 65 ? -10.769 -7.940 18.703 1.00 92.81 65 CYS A C 1
ATOM 535 O O . CYS A 1 65 ? -10.944 -8.823 17.868 1.00 92.81 65 CYS A O 1
ATOM 537 N N . SER A 1 66 ? -10.762 -8.184 20.010 1.00 90.06 66 SER A N 1
ATOM 538 C CA . SER A 1 66 ? -10.965 -9.523 20.574 1.00 90.06 66 SER A CA 1
ATOM 539 C C . SER A 1 66 ? -12.375 -10.071 20.345 1.00 90.06 66 SER A C 1
ATOM 541 O O . SER A 1 66 ? -12.567 -11.280 20.374 1.00 90.06 66 SER A O 1
ATOM 543 N N . THR A 1 67 ? -13.363 -9.200 20.128 1.00 90.50 67 THR A N 1
ATOM 544 C CA . THR A 1 67 ? -14.773 -9.592 19.991 1.00 90.50 67 THR A CA 1
ATOM 545 C C . THR A 1 67 ? -15.138 -9.973 18.558 1.00 90.50 67 THR A C 1
ATOM 547 O O . THR A 1 67 ? -15.872 -10.932 18.353 1.00 90.50 67 THR A O 1
ATOM 550 N N . CYS A 1 68 ? -14.644 -9.237 17.555 1.00 93.38 68 CYS A N 1
ATOM 551 C CA . CYS A 1 68 ? -15.000 -9.459 16.145 1.00 93.38 68 CYS A CA 1
ATOM 552 C C . CYS A 1 68 ? -13.804 -9.716 15.210 1.00 93.38 68 CYS A C 1
ATOM 554 O O . CYS A 1 68 ? -13.991 -9.838 14.002 1.00 93.38 68 CYS A O 1
ATOM 556 N N . GLY A 1 69 ? -12.570 -9.748 15.724 1.00 91.00 69 GLY A N 1
ATOM 557 C CA . GLY A 1 69 ? -11.352 -9.996 14.937 1.00 91.00 69 GLY A CA 1
ATOM 558 C C . GLY A 1 69 ? -10.938 -8.848 1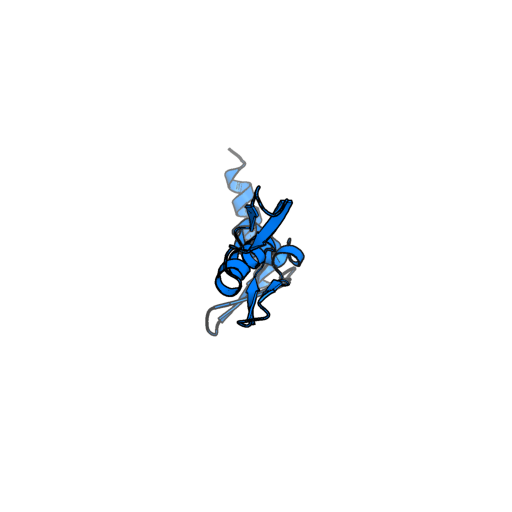4.006 1.00 91.00 69 GLY A C 1
ATOM 559 O O . GLY A 1 69 ? -9.974 -8.961 13.245 1.00 91.00 69 GLY A O 1
ATOM 560 N N . ARG A 1 70 ? -11.649 -7.712 14.026 1.00 91.25 70 ARG A N 1
ATOM 561 C CA . ARG A 1 70 ? -11.337 -6.569 13.159 1.00 91.25 70 ARG A CA 1
ATOM 562 C C . ARG A 1 70 ? -9.998 -5.951 13.558 1.00 91.25 70 ARG A C 1
ATOM 564 O O . ARG A 1 70 ? -9.791 -5.612 14.721 1.00 91.25 70 ARG A O 1
ATOM 571 N N . LYS A 1 71 ? -9.097 -5.771 12.590 1.00 91.44 71 LYS A N 1
ATOM 572 C CA . LYS A 1 71 ? -7.754 -5.220 12.830 1.00 91.44 71 LYS A CA 1
ATOM 573 C C . LYS A 1 71 ? -7.661 -3.760 12.408 1.00 91.44 71 LYS A C 1
ATOM 575 O O . LYS A 1 71 ? -8.098 -3.387 11.319 1.00 91.44 71 LYS A O 1
ATOM 580 N N . PHE A 1 72 ? -7.022 -2.956 13.242 1.00 88.81 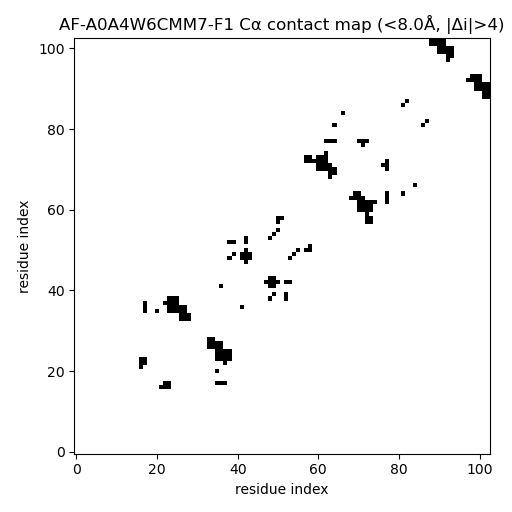72 PHE A N 1
ATOM 581 C CA . PHE A 1 72 ? -6.858 -1.521 13.083 1.00 88.81 72 PHE A CA 1
ATOM 582 C C . PHE A 1 72 ? -5.384 -1.160 13.077 1.00 88.81 72 PHE A C 1
ATOM 584 O O . PHE A 1 72 ? -4.553 -1.762 13.756 1.00 88.81 72 PHE A O 1
ATOM 591 N N . ILE A 1 73 ? -5.086 -0.130 12.298 1.00 85.56 73 ILE A N 1
ATOM 592 C CA . ILE A 1 73 ? -3.748 0.430 12.154 1.00 85.56 73 ILE A CA 1
ATOM 593 C C . ILE A 1 73 ? -3.404 1.322 13.355 1.00 85.56 73 ILE A C 1
ATOM 595 O O . ILE A 1 73 ? -2.305 1.268 13.891 1.00 85.56 73 ILE A O 1
ATOM 599 N N . GLN A 1 74 ? -4.367 2.129 13.805 1.00 85.12 74 GLN A N 1
ATOM 600 C CA . GLN A 1 74 ? -4.169 3.105 14.873 1.00 85.12 74 GLN A CA 1
ATOM 601 C C . GLN A 1 74 ? -4.890 2.685 16.153 1.00 85.12 74 GLN A C 1
ATOM 603 O O . GLN A 1 74 ? -6.044 2.251 16.117 1.00 85.12 74 GLN A O 1
ATOM 608 N N . LYS A 1 75 ? -4.233 2.908 17.297 1.00 87.56 75 LYS A N 1
ATOM 609 C CA . LYS A 1 75 ? -4.793 2.636 18.630 1.00 87.56 75 LYS A CA 1
ATOM 610 C C . LYS A 1 75 ? -6.061 3.442 18.913 1.00 87.56 75 LYS A C 1
ATOM 612 O O . LYS A 1 75 ? -6.956 2.939 19.583 1.00 87.56 75 LYS A O 1
ATOM 617 N N . SER A 1 76 ? -6.129 4.684 18.431 1.00 89.56 76 SER A N 1
ATOM 618 C CA . SER A 1 76 ? -7.288 5.575 18.584 1.00 89.56 76 SER A CA 1
ATOM 619 C C . SER A 1 76 ? -8.539 4.973 17.947 1.00 89.56 76 SER A C 1
ATOM 621 O O . SER A 1 76 ? -9.540 4.812 18.636 1.00 89.56 76 SER A O 1
ATOM 623 N N . HIS A 1 77 ? -8.451 4.556 16.682 1.00 90.56 77 HIS A N 1
ATOM 624 C CA . HIS A 1 77 ? -9.567 3.942 15.956 1.00 90.56 77 HIS A CA 1
ATOM 625 C C . HIS A 1 77 ? -9.973 2.591 16.550 1.00 90.56 77 HIS A C 1
ATOM 627 O O . HIS A 1 77 ? -11.158 2.290 16.625 1.00 90.56 77 HIS A O 1
ATOM 633 N N . TRP A 1 78 ? -9.010 1.780 17.004 1.00 93.50 78 TRP A N 1
ATOM 634 C CA . TRP A 1 78 ? -9.324 0.545 17.730 1.00 93.50 78 TRP A CA 1
ATOM 635 C C . TRP A 1 78 ? -10.088 0.830 19.026 1.00 93.50 78 TRP A C 1
ATOM 637 O O . TRP A 1 78 ? -11.112 0.206 19.284 1.00 93.50 78 TRP A O 1
ATOM 647 N N . ARG A 1 79 ? -9.625 1.799 19.826 1.00 90.62 79 ARG A N 1
ATOM 648 C CA . ARG A 1 79 ? -10.288 2.185 21.079 1.00 90.62 79 ARG A CA 1
ATOM 649 C C . ARG A 1 79 ? -11.697 2.712 20.825 1.00 90.62 79 ARG A C 1
ATOM 651 O O . ARG A 1 79 ? -12.606 2.363 21.563 1.00 90.62 79 ARG A O 1
ATOM 658 N N . GLU A 1 80 ? -11.866 3.533 19.794 1.00 91.06 80 GLU A N 1
ATOM 659 C CA . GLU A 1 80 ? -13.177 4.027 19.383 1.00 91.06 80 GLU A CA 1
ATOM 660 C C . GLU A 1 80 ? -14.099 2.881 18.955 1.00 91.06 80 GLU A C 1
ATOM 662 O O . GLU A 1 80 ? -15.234 2.786 19.409 1.00 91.06 80 GLU A O 1
ATOM 667 N N . HIS A 1 81 ? -13.586 1.957 18.145 1.00 92.06 81 HIS A N 1
ATOM 668 C CA . HIS A 1 81 ? -14.324 0.773 17.739 1.00 92.06 81 HIS A CA 1
ATOM 669 C C . HIS A 1 81 ? -14.787 -0.064 18.935 1.00 92.06 81 HIS A C 1
ATOM 671 O O . HIS A 1 81 ? -15.910 -0.553 18.910 1.00 92.06 81 HIS A O 1
ATOM 677 N N . MET A 1 82 ? -13.986 -0.199 19.996 1.00 90.62 82 MET A N 1
ATOM 678 C CA . MET A 1 82 ? -14.403 -0.967 21.175 1.00 90.62 82 MET A CA 1
ATOM 679 C C . MET A 1 82 ? -15.695 -0.437 21.817 1.00 90.62 82 MET A C 1
ATOM 681 O O . MET A 1 82 ? -16.432 -1.240 22.389 1.00 90.62 82 MET A O 1
ATOM 685 N N . TYR A 1 83 ? -16.044 0.847 21.648 1.00 88.38 83 TYR A N 1
ATOM 686 C CA . TYR A 1 83 ? -17.314 1.388 22.147 1.00 88.38 83 TYR A CA 1
ATOM 687 C C . TYR A 1 83 ? -18.550 0.750 21.503 1.00 88.38 83 TYR A C 1
ATOM 689 O O . TYR A 1 83 ? -19.594 0.719 22.149 1.00 88.38 83 TYR A O 1
ATOM 697 N N . ILE A 1 84 ? -18.458 0.203 20.283 1.00 88.19 84 ILE A N 1
ATOM 698 C CA . ILE A 1 84 ? -19.597 -0.504 19.668 1.00 88.19 84 ILE A CA 1
ATOM 699 C C . ILE A 1 84 ? -19.903 -1.824 20.386 1.00 88.19 84 ILE A C 1
ATOM 701 O O . ILE A 1 84 ? -21.023 -2.316 20.310 1.00 88.19 84 ILE A O 1
ATOM 705 N N . HIS A 1 85 ? -18.898 -2.415 21.042 1.00 86.38 85 HIS A N 1
ATOM 706 C CA . HIS A 1 85 ? -19.021 -3.687 21.750 1.00 86.38 85 HIS A CA 1
ATOM 707 C C . HIS A 1 85 ? -19.325 -3.485 23.230 1.00 86.38 85 HIS A C 1
ATOM 709 O O . HIS A 1 85 ? -20.136 -4.216 23.787 1.00 86.38 85 HIS A O 1
ATOM 715 N N . THR A 1 86 ? -18.672 -2.517 23.875 1.00 77.81 86 THR A N 1
ATOM 716 C CA . THR A 1 86 ? -18.839 -2.286 25.316 1.00 77.81 86 THR A CA 1
ATOM 717 C C . THR A 1 86 ? -19.988 -1.342 25.647 1.00 77.81 86 THR A C 1
ATOM 719 O O . THR A 1 86 ? -20.399 -1.281 26.801 1.00 77.81 86 THR A O 1
ATOM 722 N N . GLY A 1 87 ? -20.461 -0.547 24.680 1.00 68.38 87 GLY A N 1
ATOM 723 C CA . GLY A 1 87 ? -21.230 0.658 24.980 1.00 68.38 87 GLY A CA 1
ATOM 724 C C . GLY A 1 87 ? -20.390 1.674 25.767 1.00 68.38 87 GLY A C 1
ATOM 725 O O . GLY A 1 87 ? -19.242 1.416 26.149 1.00 68.38 87 GLY A O 1
ATOM 726 N N . LYS A 1 88 ? -20.937 2.870 25.995 1.00 64.44 88 LYS A N 1
ATOM 727 C CA . LYS A 1 88 ? -20.340 3.841 26.917 1.00 64.44 88 LYS A CA 1
ATOM 728 C C . LYS A 1 88 ? -20.880 3.530 28.318 1.00 64.44 88 LYS A C 1
ATOM 730 O O . LYS A 1 88 ? -22.080 3.699 28.510 1.00 64.44 88 LYS A O 1
ATOM 735 N N . PRO A 1 89 ? -20.051 3.140 29.299 1.00 56.94 89 PRO A N 1
ATOM 736 C CA . PRO A 1 89 ? -20.466 3.219 30.687 1.00 56.94 89 PRO A CA 1
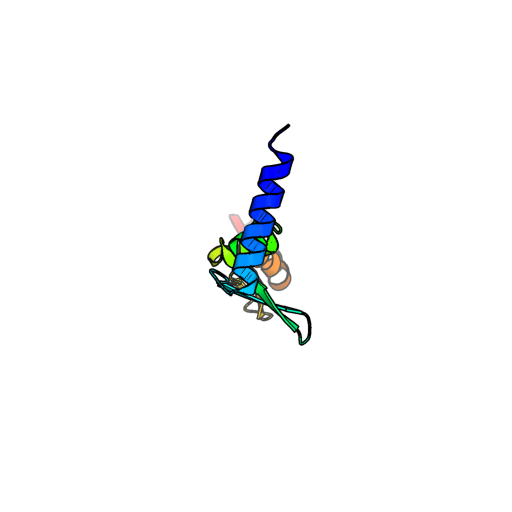ATOM 737 C C . PRO A 1 89 ? -20.461 4.698 31.069 1.00 56.94 89 PRO A C 1
ATOM 739 O O . PRO A 1 89 ? -19.411 5.272 31.375 1.00 56.94 89 PRO A O 1
ATOM 742 N N . PHE A 1 90 ? -21.609 5.360 30.974 1.00 56.44 90 PHE A N 1
ATOM 743 C CA . PHE A 1 90 ? -21.738 6.687 31.555 1.00 56.44 90 PHE A CA 1
ATOM 744 C C . PHE A 1 90 ? -21.782 6.483 33.066 1.00 56.44 90 PHE A C 1
ATOM 746 O O . PHE A 1 90 ? -22.803 6.112 33.626 1.00 56.44 90 PHE A O 1
ATOM 753 N N . LYS A 1 91 ? -20.649 6.665 33.749 1.00 57.59 91 LYS A N 1
ATOM 754 C CA . LYS A 1 91 ? -20.667 6.652 35.210 1.00 57.59 91 LYS A CA 1
ATOM 755 C C . LYS A 1 91 ? -21.338 7.929 35.694 1.00 57.59 91 LYS A C 1
ATOM 757 O O . LYS A 1 91 ? -20.785 9.016 35.533 1.00 57.59 91 LYS A O 1
ATOM 762 N N . CYS A 1 92 ? -22.528 7.787 36.252 1.00 57.81 92 CYS A N 1
ATOM 763 C CA . CYS A 1 92 ? -23.240 8.862 36.916 1.00 57.81 92 CYS A CA 1
ATOM 764 C C . CYS A 1 92 ? -22.681 8.972 38.349 1.00 57.81 92 CYS A C 1
ATOM 766 O O . CYS A 1 92 ? -22.576 7.967 39.054 1.00 57.81 92 CYS A O 1
ATOM 768 N N . TYR A 1 93 ? -22.256 10.168 38.772 1.00 62.53 93 TYR A N 1
ATOM 769 C CA . TYR A 1 93 ? -21.981 10.421 40.190 1.00 62.53 93 TYR A CA 1
ATOM 770 C C . TYR A 1 93 ? -23.330 10.533 40.890 1.00 62.53 93 TYR A C 1
ATOM 772 O O . TYR A 1 93 ? -24.079 11.463 40.594 1.00 62.53 93 TYR A O 1
ATOM 780 N N . ASP A 1 94 ? -23.642 9.581 41.767 1.00 67.00 94 ASP A N 1
ATOM 781 C CA . ASP A 1 94 ? -24.830 9.649 42.607 1.00 67.00 94 ASP A CA 1
ATOM 782 C C . ASP A 1 94 ? -24.464 10.344 43.932 1.00 67.00 94 ASP A C 1
ATOM 784 O O . ASP A 1 94 ? -23.740 9.763 44.753 1.00 67.00 94 ASP A O 1
ATOM 788 N N . PRO A 1 95 ? -24.941 11.582 44.176 1.00 64.19 95 PRO A N 1
ATOM 789 C CA . PRO A 1 95 ? -24.657 12.303 45.412 1.00 64.19 95 PRO A CA 1
ATOM 790 C C . PRO A 1 95 ? -25.223 11.610 46.658 1.00 64.19 95 PRO A C 1
ATOM 792 O O . PRO A 1 95 ? -24.753 11.887 47.759 1.00 64.19 95 PRO A O 1
ATOM 795 N N . SER A 1 96 ? -26.212 10.721 46.502 1.00 72.50 96 SER A N 1
ATOM 796 C CA . SER A 1 96 ? -26.850 9.997 47.606 1.00 72.50 96 SER A CA 1
ATOM 797 C C . SER A 1 96 ? -26.058 8.771 48.070 1.00 72.50 96 SER A C 1
ATOM 799 O O . SER A 1 96 ? -26.169 8.375 49.228 1.00 72.50 96 SER A O 1
ATOM 801 N N . LEU A 1 97 ? -25.209 8.210 47.202 1.00 66.19 97 LEU A N 1
ATOM 802 C CA . LEU A 1 97 ? -24.411 7.012 47.487 1.00 66.19 97 LEU A CA 1
ATOM 803 C C . LEU A 1 97 ? -22.908 7.296 47.627 1.00 66.19 97 LEU A C 1
ATOM 805 O O . LEU A 1 97 ? -22.144 6.350 47.827 1.00 66.19 97 LEU A O 1
ATOM 809 N N . GLN A 1 98 ? -22.471 8.558 47.471 1.00 62.44 98 GLN A N 1
ATOM 810 C CA . GLN A 1 98 ? -21.055 8.981 47.465 1.00 62.44 98 GLN A CA 1
ATOM 811 C C . GLN A 1 98 ? -20.143 8.036 46.656 1.00 62.44 98 GLN A C 1
ATOM 813 O O . GLN A 1 98 ? -18.990 7.784 47.008 1.00 62.44 98 GLN A O 1
ATOM 818 N N . SER A 1 99 ? -20.661 7.475 45.564 1.00 51.66 99 SER A N 1
ATOM 819 C CA . SER A 1 99 ? -19.962 6.473 44.765 1.00 51.66 99 SER A CA 1
ATOM 820 C C . SER A 1 99 ? -20.320 6.604 43.288 1.00 51.66 99 SER A C 1
ATOM 822 O O . SER A 1 99 ? -21.383 7.097 42.911 1.00 51.66 99 SER A O 1
ATOM 824 N N . PHE A 1 100 ? -19.381 6.208 42.426 1.00 57.22 100 PHE A N 1
ATOM 825 C CA . PHE A 1 100 ? -19.588 6.192 40.981 1.00 57.22 100 PHE A CA 1
ATOM 826 C C . PHE A 1 100 ? -20.227 4.864 40.575 1.00 57.22 100 PHE A C 1
ATOM 828 O O . PHE A 1 100 ? -19.540 3.840 40.527 1.00 57.22 100 PHE A O 1
ATOM 835 N N . ALA A 1 101 ? -21.516 4.891 40.249 1.00 52.41 101 ALA A N 1
ATOM 836 C CA . ALA A 1 101 ? -22.220 3.757 39.663 1.00 52.41 101 ALA A CA 1
ATOM 837 C C . ALA A 1 101 ? -22.146 3.812 38.130 1.00 52.41 101 ALA A C 1
ATOM 839 O O . ALA A 1 101 ? -21.967 4.874 37.532 1.00 52.41 101 ALA A O 1
ATOM 840 N N . LEU A 1 102 ? -22.263 2.651 37.487 1.00 54.03 102 LEU A N 1
ATOM 841 C CA . LEU A 1 102 ? -22.588 2.583 36.065 1.00 54.03 102 LEU A CA 1
ATOM 842 C C . LEU A 1 102 ? -24.066 2.973 35.925 1.00 54.03 102 LEU A C 1
ATOM 844 O O . LEU A 1 102 ? -24.908 2.292 36.510 1.00 54.03 102 LEU A O 1
ATOM 848 N N . CYS A 1 103 ? -24.365 4.056 35.201 1.00 49.81 103 CYS A N 1
ATOM 849 C CA . CYS A 1 103 ? -25.573 4.042 34.385 1.00 49.81 103 CYS A CA 1
ATOM 850 C C . CYS A 1 103 ? -25.288 3.052 33.226 1.00 49.81 103 CYS A C 1
ATOM 852 O O . CYS A 1 103 ? -26.201 2.280 32.890 1.00 49.81 103 CYS A O 1
#